Protein AF-A0A959B5F5-F1 (afdb_monomer_lite)

pLDDT: mean 86.52, std 18.8, range [37.62, 98.62]

Structure (mmCIF, N/CA/C/O backbone):
data_AF-A0A959B5F5-F1
#
_entry.id   AF-A0A959B5F5-F1
#
loop_
_atom_site.group_PDB
_atom_site.id
_atom_site.type_symbol
_atom_site.label_atom_id
_atom_site.label_alt_id
_atom_site.label_comp_id
_atom_site.label_asym_id
_atom_site.label_entity_id
_atom_site.label_seq_id
_atom_site.pdbx_PDB_ins_code
_atom_site.Cartn_x
_atom_site.Cartn_y
_atom_site.Cartn_z
_atom_site.occupancy
_atom_site.B_iso_or_equiv
_atom_site.auth_seq_id
_atom_site.auth_comp_id
_atom_site.auth_asym_id
_atom_site.auth_atom_id
_atom_site.pdbx_PDB_model_num
ATOM 1 N N . MET A 1 1 ? 73.988 -51.679 7.767 1.00 38.12 1 MET A N 1
ATOM 2 C CA . MET A 1 1 ? 74.983 -50.846 7.056 1.00 38.12 1 MET A CA 1
ATOM 3 C C . MET A 1 1 ? 74.336 -49.513 6.681 1.00 38.12 1 MET A C 1
ATOM 5 O O . MET A 1 1 ? 73.283 -49.525 6.073 1.00 38.12 1 MET A O 1
ATOM 9 N N . LYS A 1 2 ? 74.920 -48.417 7.187 1.00 37.62 2 LYS A N 1
ATOM 10 C CA . LYS A 1 2 ? 75.108 -47.052 6.635 1.00 37.62 2 LYS A CA 1
ATOM 11 C C . LYS A 1 2 ? 74.101 -46.475 5.587 1.00 37.62 2 LYS A C 1
ATOM 13 O O . LYS A 1 2 ? 73.946 -47.030 4.511 1.00 37.62 2 LYS A O 1
ATOM 18 N N . LYS A 1 3 ? 73.530 -45.305 5.957 1.00 46.00 3 LYS A N 1
ATOM 19 C CA . LYS A 1 3 ? 72.825 -44.194 5.228 1.00 46.00 3 LYS A CA 1
ATOM 20 C C . LYS A 1 3 ? 73.402 -43.840 3.825 1.00 46.00 3 LYS A C 1
ATOM 22 O O . LYS A 1 3 ? 74.556 -44.219 3.633 1.00 46.00 3 LYS A O 1
ATOM 27 N N . PRO A 1 4 ? 72.737 -43.067 2.905 1.00 51.94 4 PRO A N 1
ATOM 28 C CA . PRO A 1 4 ? 71.952 -41.813 3.136 1.00 51.94 4 PRO A CA 1
ATOM 29 C C . PRO A 1 4 ? 70.690 -41.580 2.248 1.00 51.94 4 PRO A C 1
ATOM 31 O O . PRO A 1 4 ? 70.510 -42.210 1.219 1.00 51.94 4 PRO A O 1
ATOM 34 N N . ILE A 1 5 ? 69.657 -40.857 2.709 1.00 52.94 5 ILE A N 1
ATOM 35 C CA . ILE A 1 5 ? 69.358 -39.413 2.506 1.00 52.94 5 ILE A CA 1
ATOM 36 C C . ILE A 1 5 ? 69.763 -38.857 1.127 1.00 52.94 5 ILE A C 1
ATOM 38 O O . ILE A 1 5 ? 70.934 -38.561 0.910 1.00 52.94 5 ILE A O 1
ATOM 42 N N . LEU A 1 6 ? 68.771 -38.576 0.270 1.00 44.72 6 LEU A N 1
ATOM 43 C CA . LEU A 1 6 ? 68.859 -37.515 -0.735 1.00 44.72 6 LEU A CA 1
ATOM 44 C C . LEU A 1 6 ? 67.513 -36.782 -0.847 1.00 44.72 6 LEU A C 1
ATOM 46 O O . LEU A 1 6 ? 66.484 -37.360 -1.184 1.00 44.72 6 LEU A O 1
ATOM 50 N N . PHE A 1 7 ? 67.570 -35.500 -0.496 1.00 47.56 7 PHE A N 1
ATOM 51 C CA . PHE A 1 7 ? 66.559 -34.465 -0.677 1.00 47.56 7 PHE A CA 1
ATOM 52 C C . PHE A 1 7 ? 66.090 -34.386 -2.137 1.00 47.56 7 PHE A C 1
ATOM 54 O O . PHE A 1 7 ? 66.923 -34.206 -3.020 1.00 47.56 7 PHE A O 1
ATOM 61 N N . PHE A 1 8 ? 64.777 -34.380 -2.374 1.00 45.56 8 PHE A N 1
ATOM 62 C CA . PHE A 1 8 ? 64.199 -33.742 -3.558 1.00 45.56 8 PHE A CA 1
ATOM 63 C C . PHE A 1 8 ? 62.900 -33.014 -3.183 1.00 45.56 8 PHE A C 1
ATOM 65 O O . PHE A 1 8 ? 61.861 -33.616 -2.946 1.00 45.56 8 PHE A O 1
ATOM 72 N N . LEU A 1 9 ? 63.053 -31.694 -3.051 1.00 42.22 9 LEU A N 1
ATOM 73 C CA . LEU A 1 9 ? 62.172 -30.645 -3.572 1.00 42.22 9 LEU A CA 1
ATOM 74 C C . LEU A 1 9 ? 60.646 -30.849 -3.485 1.00 42.22 9 LEU A C 1
ATOM 76 O O . LEU A 1 9 ? 60.014 -31.423 -4.361 1.00 42.22 9 LEU A O 1
ATOM 80 N N . LEU A 1 10 ? 60.073 -30.233 -2.448 1.00 49.03 10 LEU A N 1
ATOM 81 C CA . LEU A 1 10 ? 59.143 -29.099 -2.562 1.00 49.03 10 LEU A CA 1
ATOM 82 C C . LEU A 1 10 ? 58.130 -29.133 -3.729 1.00 49.03 10 LEU A C 1
ATOM 84 O O . LEU A 1 10 ? 58.409 -28.627 -4.811 1.00 49.03 10 LEU A O 1
ATOM 88 N N . ALA A 1 11 ? 56.911 -29.594 -3.451 1.00 48.00 11 ALA A N 1
ATOM 89 C CA . ALA A 1 11 ? 55.697 -29.108 -4.113 1.00 48.00 11 ALA A CA 1
ATOM 90 C C . ALA A 1 11 ? 54.473 -29.445 -3.245 1.00 48.00 11 ALA A C 1
ATOM 92 O O . ALA A 1 11 ? 53.821 -30.470 -3.423 1.00 48.00 11 ALA A O 1
ATOM 93 N N . ALA A 1 12 ? 54.175 -28.587 -2.267 1.00 55.22 12 ALA A N 1
ATOM 94 C CA . ALA A 1 12 ? 52.836 -28.542 -1.693 1.00 55.22 12 ALA A CA 1
ATOM 95 C C . ALA A 1 12 ? 51.904 -27.970 -2.775 1.00 55.22 12 ALA A C 1
ATOM 97 O O . ALA A 1 12 ? 52.202 -26.883 -3.280 1.00 55.22 12 ALA A O 1
ATOM 98 N N . PRO A 1 13 ? 50.810 -28.644 -3.168 1.00 52.38 13 PRO A N 1
ATOM 99 C CA . PRO A 1 13 ? 49.839 -28.003 -4.028 1.00 52.38 13 PRO A CA 1
ATOM 100 C C . PRO A 1 13 ? 49.146 -26.936 -3.181 1.00 52.38 13 PRO A C 1
ATOM 102 O O . PRO A 1 13 ? 48.385 -27.242 -2.262 1.00 52.38 13 PRO A O 1
ATOM 105 N N . LEU A 1 14 ? 49.480 -25.676 -3.470 1.00 54.19 14 LEU A N 1
ATOM 106 C CA . LEU A 1 14 ? 48.711 -24.508 -3.070 1.00 54.19 14 LEU A CA 1
ATOM 107 C C . LEU A 1 14 ? 47.279 -24.753 -3.565 1.00 54.19 14 LEU A C 1
ATOM 109 O O . LEU A 1 14 ? 46.987 -24.627 -4.754 1.00 54.19 14 LEU A O 1
ATOM 113 N N . LEU A 1 15 ? 46.401 -25.178 -2.658 1.00 51.38 15 LEU A N 1
ATOM 114 C CA . LEU A 1 15 ? 44.962 -25.125 -2.854 1.00 51.38 15 LEU A CA 1
ATOM 115 C C . LEU A 1 15 ? 44.614 -23.643 -2.976 1.00 51.38 15 LEU A C 1
ATOM 117 O O . LEU A 1 15 ? 44.460 -22.941 -1.978 1.00 51.38 15 LEU A O 1
ATOM 121 N N . PHE A 1 16 ? 44.571 -23.162 -4.217 1.00 51.28 16 PHE A N 1
ATOM 122 C CA . PHE A 1 16 ? 43.955 -21.896 -4.561 1.00 51.28 16 PHE A CA 1
ATOM 123 C C . PHE A 1 16 ? 42.491 -21.986 -4.138 1.00 51.28 16 PHE A C 1
ATOM 125 O O . PHE A 1 16 ? 41.647 -22.537 -4.841 1.00 51.28 16 PHE A O 1
ATOM 132 N N . VAL A 1 17 ? 42.202 -21.463 -2.950 1.00 54.53 17 VAL A N 1
ATOM 133 C CA . VAL A 1 17 ? 40.873 -20.988 -2.591 1.00 54.53 17 VAL A CA 1
ATOM 134 C C . VAL A 1 17 ? 40.549 -19.852 -3.555 1.00 54.53 17 VAL A C 1
ATOM 136 O O . VAL A 1 17 ? 40.895 -18.696 -3.329 1.00 54.53 17 VAL A O 1
ATOM 139 N N . ALA A 1 18 ? 39.941 -20.206 -4.684 1.00 54.53 18 ALA A N 1
ATOM 140 C CA . ALA A 1 18 ? 39.225 -19.258 -5.512 1.00 54.53 18 ALA A CA 1
ATOM 141 C C . ALA A 1 18 ? 38.042 -18.759 -4.676 1.00 54.53 18 ALA A C 1
ATOM 143 O O . ALA A 1 18 ? 36.987 -19.386 -4.615 1.00 54.53 18 ALA A O 1
ATOM 144 N N . SER A 1 19 ? 38.264 -17.663 -3.954 1.00 55.94 19 SER A N 1
ATOM 145 C CA . SER A 1 19 ? 37.187 -16.848 -3.418 1.00 55.94 19 SER A CA 1
ATOM 146 C C . SER A 1 19 ? 36.461 -16.263 -4.621 1.00 55.94 19 SER A C 1
ATOM 148 O O . SER A 1 19 ? 37.033 -15.454 -5.350 1.00 55.94 19 SER A O 1
ATOM 150 N N . CYS A 1 20 ? 35.230 -16.705 -4.866 1.00 53.25 20 CYS A N 1
ATOM 151 C CA . CYS A 1 20 ? 34.329 -15.981 -5.747 1.00 53.25 20 CYS A CA 1
ATOM 152 C C . CYS A 1 20 ? 34.037 -14.637 -5.081 1.00 53.25 20 CYS A C 1
ATOM 154 O O . CYS A 1 20 ? 33.252 -14.559 -4.140 1.00 53.25 20 CYS A O 1
ATOM 156 N N . ASP A 1 21 ? 34.724 -13.598 -5.543 1.00 47.66 21 ASP A N 1
ATOM 157 C CA . ASP A 1 21 ? 34.312 -12.223 -5.328 1.00 47.66 21 ASP A CA 1
ATOM 158 C C . ASP A 1 21 ? 33.022 -12.029 -6.131 1.00 47.66 21 ASP A C 1
ATOM 160 O O . ASP A 1 21 ? 33.018 -12.141 -7.361 1.00 47.66 21 ASP A O 1
ATOM 164 N N . SER A 1 22 ? 31.896 -11.836 -5.449 1.00 51.56 22 SER A N 1
ATOM 165 C CA . SER A 1 22 ? 30.622 -11.517 -6.088 1.00 51.56 22 SER A CA 1
ATOM 166 C C . SER A 1 22 ? 30.630 -10.053 -6.514 1.00 51.56 22 SER A C 1
ATOM 168 O O . SER A 1 22 ? 29.803 -9.265 -6.070 1.00 51.56 22 SER A O 1
ATOM 170 N N . ASN A 1 23 ? 31.570 -9.692 -7.381 1.00 51.09 23 ASN A N 1
ATOM 171 C CA . ASN A 1 23 ? 31.516 -8.455 -8.136 1.00 51.09 23 ASN A CA 1
ATOM 172 C C . ASN A 1 23 ? 31.116 -8.805 -9.571 1.00 51.09 23 ASN A C 1
ATOM 174 O O . ASN A 1 23 ? 31.865 -8.651 -10.533 1.00 51.09 23 ASN A O 1
ATOM 178 N N . SER A 1 24 ? 29.915 -9.375 -9.690 1.00 46.66 24 SER A N 1
ATOM 179 C CA . SER A 1 24 ? 29.220 -9.466 -10.967 1.00 46.66 24 SER A CA 1
ATOM 180 C C . SER A 1 24 ? 28.704 -8.070 -11.284 1.00 46.66 24 SER A C 1
ATOM 182 O O . SER A 1 24 ? 27.584 -7.712 -10.932 1.00 46.66 24 SER A O 1
ATOM 184 N N . ALA A 1 25 ? 29.545 -7.262 -11.930 1.00 48.38 25 ALA A N 1
ATOM 185 C CA . ALA A 1 25 ? 29.020 -6.230 -12.804 1.00 48.38 25 ALA A CA 1
ATOM 186 C C . ALA A 1 25 ? 28.057 -6.941 -13.768 1.00 48.38 25 ALA A C 1
ATOM 188 O O . ALA A 1 25 ? 28.450 -7.866 -14.478 1.00 48.38 25 ALA A O 1
ATOM 189 N N . ASN A 1 26 ? 26.776 -6.593 -13.664 1.00 49.38 26 ASN A N 1
ATOM 190 C CA . ASN A 1 26 ? 25.673 -7.133 -14.446 1.00 49.38 26 ASN A CA 1
ATOM 191 C C . ASN A 1 26 ? 25.923 -6.921 -15.950 1.00 49.38 26 ASN A C 1
ATOM 193 O O . ASN A 1 26 ? 25.432 -5.956 -16.525 1.00 49.38 26 ASN A O 1
ATOM 197 N N . ASP A 1 27 ? 26.611 -7.848 -16.612 1.00 54.75 27 ASP A N 1
ATOM 198 C CA . ASP A 1 27 ? 26.518 -8.006 -18.066 1.00 54.75 27 ASP A CA 1
ATOM 199 C C . ASP A 1 27 ? 25.263 -8.836 -18.382 1.00 54.75 27 ASP A C 1
ATOM 201 O O . ASP A 1 27 ? 25.324 -9.973 -18.851 1.00 54.75 27 ASP A O 1
ATOM 205 N N . ASN A 1 28 ? 24.090 -8.272 -18.070 1.00 54.72 28 ASN A N 1
ATOM 206 C CA . ASN A 1 28 ? 22.827 -8.764 -18.608 1.00 54.72 28 ASN A CA 1
ATOM 207 C C . ASN A 1 28 ? 22.538 -7.993 -19.909 1.00 54.72 28 ASN A C 1
ATOM 209 O O . ASN A 1 28 ? 22.304 -6.785 -19.845 1.00 54.72 28 ASN A O 1
ATOM 213 N N . PRO A 1 29 ? 22.530 -8.651 -21.086 1.00 57.38 29 PRO A N 1
ATOM 214 C CA . PRO A 1 29 ? 22.326 -7.987 -22.375 1.00 57.38 29 PRO A CA 1
ATOM 215 C C . PRO A 1 29 ? 20.928 -7.369 -22.543 1.00 57.38 29 PRO A C 1
ATOM 217 O O . PRO A 1 29 ? 20.703 -6.652 -23.514 1.00 57.38 29 PRO A O 1
ATOM 220 N N . ASN A 1 30 ? 20.006 -7.617 -21.607 1.00 56.00 30 ASN A N 1
ATOM 221 C CA . ASN A 1 30 ? 18.764 -6.869 -21.439 1.00 56.00 30 ASN A CA 1
ATOM 222 C C . ASN A 1 30 ? 18.587 -6.544 -19.946 1.00 56.00 30 ASN A C 1
ATOM 224 O O . ASN A 1 30 ? 18.066 -7.385 -19.206 1.00 56.00 30 ASN A O 1
ATOM 228 N N . PRO A 1 31 ? 19.020 -5.368 -19.457 1.00 66.31 31 PRO A N 1
ATOM 229 C CA . PRO A 1 31 ? 18.700 -4.974 -18.096 1.00 66.31 31 PRO A CA 1
ATOM 230 C C . PRO A 1 31 ? 17.181 -4.814 -18.007 1.00 66.31 31 PRO A C 1
ATOM 232 O O . PRO A 1 31 ? 16.596 -3.942 -18.648 1.00 66.31 31 PRO A O 1
ATOM 235 N N . HIS A 1 32 ? 16.527 -5.692 -17.244 1.00 73.94 32 HIS A N 1
ATOM 236 C CA . HIS A 1 32 ? 15.147 -5.449 -16.848 1.00 73.94 32 HIS A CA 1
ATOM 237 C C . HIS A 1 32 ? 15.113 -4.127 -16.079 1.00 73.94 32 HIS A C 1
ATOM 239 O O . HIS A 1 32 ? 16.009 -3.904 -15.260 1.00 73.94 32 HIS A O 1
ATOM 245 N N . PRO A 1 33 ? 14.131 -3.247 -16.322 1.00 83.88 33 PRO A N 1
ATOM 246 C CA . PRO A 1 33 ? 14.073 -2.007 -15.579 1.00 83.88 33 PRO A CA 1
ATOM 247 C C . PRO A 1 33 ? 13.832 -2.324 -14.098 1.00 83.88 33 PRO A C 1
ATOM 249 O O . PRO A 1 33 ? 12.905 -3.054 -13.741 1.00 83.88 33 PRO A O 1
ATOM 252 N N . THR A 1 34 ? 14.700 -1.806 -13.235 1.00 89.62 34 THR A N 1
ATOM 253 C CA . THR A 1 34 ? 14.659 -2.016 -11.784 1.00 89.62 34 THR A CA 1
ATOM 254 C C . THR A 1 34 ? 14.537 -0.686 -11.062 1.00 89.62 34 THR A C 1
ATOM 256 O O . THR A 1 34 ? 15.063 0.323 -11.526 1.00 89.62 34 THR A O 1
ATOM 259 N N . ILE A 1 35 ? 13.892 -0.693 -9.897 1.00 92.12 35 ILE A N 1
ATOM 260 C CA . ILE A 1 35 ? 13.907 0.450 -8.980 1.00 92.12 35 ILE A CA 1
ATOM 261 C C . ILE A 1 35 ? 15.232 0.432 -8.211 1.00 92.12 35 ILE A C 1
ATOM 263 O O . ILE A 1 35 ? 15.565 -0.574 -7.584 1.00 92.12 35 ILE A O 1
ATOM 267 N N . ASP A 1 36 ? 15.984 1.532 -8.264 1.00 93.56 36 ASP A N 1
ATOM 268 C CA . ASP A 1 36 ? 17.210 1.703 -7.485 1.00 93.56 36 ASP A CA 1
ATOM 269 C C . ASP A 1 36 ? 16.865 2.107 -6.042 1.00 93.56 36 ASP A C 1
ATOM 271 O O . ASP A 1 36 ? 16.320 3.188 -5.800 1.00 93.56 36 ASP A O 1
ATOM 275 N N . CYS A 1 37 ? 17.186 1.237 -5.081 1.00 94.06 37 CYS A N 1
ATOM 276 C CA . CYS A 1 37 ? 16.938 1.471 -3.657 1.00 94.06 37 CYS A CA 1
ATOM 277 C C . CYS A 1 37 ? 17.865 2.517 -3.027 1.00 94.06 37 CYS A C 1
ATOM 279 O O . CYS A 1 37 ? 17.584 2.986 -1.929 1.00 94.06 37 CYS A O 1
ATOM 281 N N . THR A 1 38 ? 18.972 2.878 -3.682 1.00 94.56 38 THR A N 1
ATOM 282 C CA . THR A 1 38 ? 19.823 3.987 -3.230 1.00 94.56 38 THR A CA 1
ATOM 283 C C . THR A 1 38 ? 19.173 5.337 -3.521 1.00 94.56 38 THR A C 1
ATOM 285 O O . THR A 1 38 ? 19.308 6.263 -2.724 1.00 94.56 38 THR A O 1
ATOM 288 N N . GLU A 1 39 ? 18.415 5.426 -4.617 1.00 94.50 39 GLU A N 1
ATOM 289 C CA . GLU A 1 39 ? 17.65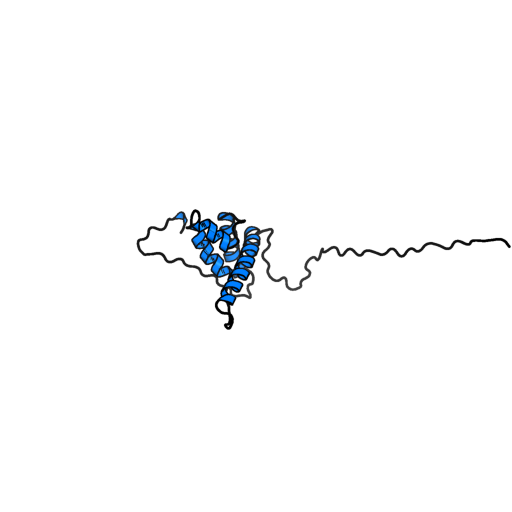0 6.618 -4.996 1.00 94.50 39 GLU A CA 1
ATOM 290 C C . GLU A 1 39 ? 16.237 6.633 -4.389 1.00 94.50 39 GLU A C 1
ATOM 292 O O . GLU A 1 39 ? 15.691 7.706 -4.142 1.00 94.50 39 GLU A O 1
ATOM 297 N N . ASN A 1 40 ? 15.649 5.457 -4.135 1.00 96.19 40 ASN A N 1
ATOM 298 C CA . ASN A 1 40 ? 14.270 5.289 -3.658 1.00 96.19 40 ASN A CA 1
ATOM 299 C C . ASN A 1 40 ? 14.200 4.355 -2.431 1.00 96.19 40 ASN A C 1
ATOM 301 O O . ASN A 1 40 ? 13.598 3.276 -2.506 1.00 96.19 40 ASN A O 1
ATOM 305 N N . PRO A 1 41 ? 14.840 4.716 -1.304 1.00 94.94 41 PRO A N 1
ATOM 306 C CA . PRO A 1 41 ? 14.904 3.844 -0.135 1.00 94.94 41 PRO A CA 1
ATOM 307 C C . PRO A 1 41 ? 13.516 3.555 0.455 1.00 94.94 41 PRO A C 1
ATOM 309 O O . PRO A 1 41 ? 13.226 2.403 0.774 1.00 94.94 41 PRO A O 1
ATOM 312 N N . GLU A 1 42 ? 12.613 4.543 0.512 1.00 97.31 42 GLU A N 1
ATOM 313 C CA . GLU A 1 42 ? 11.267 4.347 1.068 1.00 97.31 42 GLU A CA 1
ATOM 314 C C . GLU A 1 42 ? 10.419 3.381 0.230 1.00 97.31 42 GLU A C 1
ATOM 316 O O . GLU A 1 42 ? 9.665 2.584 0.790 1.00 97.31 42 GLU A O 1
ATOM 321 N N . ALA A 1 43 ? 10.547 3.400 -1.101 1.00 96.81 43 ALA A N 1
ATOM 322 C CA . ALA A 1 43 ? 9.889 2.430 -1.974 1.00 96.81 43 ALA A CA 1
ATOM 323 C C . ALA A 1 43 ? 10.361 1.001 -1.686 1.00 96.81 43 ALA A C 1
ATOM 325 O O . ALA A 1 43 ? 9.544 0.075 -1.662 1.00 96.81 43 ALA A O 1
ATOM 326 N N . CYS A 1 44 ? 11.662 0.810 -1.462 1.00 95.75 44 CYS A N 1
ATOM 327 C CA . CYS A 1 44 ? 12.222 -0.508 -1.184 1.00 95.75 44 CYS A CA 1
ATOM 328 C C . CYS A 1 44 ? 11.845 -1.014 0.213 1.00 95.75 44 CYS A C 1
ATOM 330 O O . CYS A 1 44 ? 11.407 -2.161 0.336 1.00 95.75 44 CYS A O 1
ATOM 332 N N . ASP A 1 45 ? 11.908 -0.160 1.235 1.00 94.62 45 ASP A N 1
ATOM 333 C CA . ASP A 1 45 ? 11.466 -0.502 2.590 1.00 94.62 45 ASP A CA 1
ATOM 334 C C . ASP A 1 45 ? 9.970 -0.850 2.613 1.00 94.62 45 ASP A C 1
ATOM 336 O O . ASP A 1 45 ? 9.569 -1.899 3.128 1.00 94.62 45 ASP A O 1
ATOM 340 N N . LEU A 1 46 ? 9.135 -0.034 1.961 1.00 97.56 46 LEU A N 1
ATOM 341 C CA . LEU A 1 46 ? 7.702 -0.294 1.841 1.00 97.56 46 LEU A CA 1
ATOM 342 C C . LEU A 1 46 ? 7.404 -1.582 1.061 1.00 97.56 46 LEU A C 1
ATOM 344 O O . LEU A 1 46 ? 6.449 -2.290 1.381 1.00 97.56 46 LEU A O 1
ATOM 348 N N . THR A 1 47 ? 8.207 -1.914 0.048 1.00 96.75 47 THR A N 1
ATOM 349 C CA . THR A 1 47 ? 8.037 -3.151 -0.729 1.00 96.75 47 THR A CA 1
ATOM 350 C C . THR A 1 47 ? 8.208 -4.392 0.150 1.00 96.75 47 THR A C 1
ATOM 352 O O . THR A 1 47 ? 7.457 -5.356 -0.004 1.00 96.75 47 THR A O 1
ATOM 355 N N . LEU A 1 48 ? 9.132 -4.373 1.118 1.00 95.44 48 LEU A N 1
ATOM 356 C CA . LEU A 1 48 ? 9.298 -5.475 2.074 1.00 95.44 48 LEU A CA 1
ATOM 357 C C . LEU A 1 48 ? 8.056 -5.653 2.963 1.00 95.44 48 LEU A C 1
ATOM 359 O O . LEU A 1 48 ? 7.570 -6.781 3.125 1.00 95.44 48 LEU A O 1
ATOM 363 N N . SER A 1 49 ? 7.501 -4.551 3.477 1.00 97.12 49 SER A N 1
ATOM 364 C CA . SER A 1 49 ? 6.233 -4.554 4.220 1.00 97.12 49 SER A CA 1
ATOM 365 C C . SER A 1 49 ? 5.079 -5.080 3.365 1.00 97.12 49 SER A C 1
ATOM 367 O O . SER A 1 49 ? 4.392 -6.021 3.762 1.00 97.12 49 SER A O 1
ATOM 369 N N . ASN A 1 50 ? 4.913 -4.558 2.146 1.00 97.56 50 ASN A N 1
ATOM 370 C CA . ASN A 1 50 ? 3.831 -4.950 1.241 1.00 97.56 50 ASN A CA 1
ATOM 371 C C . ASN A 1 50 ? 3.917 -6.418 0.804 1.00 97.56 50 ASN A C 1
ATOM 373 O O . ASN A 1 50 ? 2.879 -7.065 0.662 1.00 97.56 50 ASN A O 1
ATOM 377 N N . ASN A 1 51 ? 5.121 -6.970 0.631 1.00 98.19 51 ASN A N 1
ATOM 378 C CA . ASN A 1 51 ? 5.301 -8.396 0.358 1.00 98.19 51 ASN A CA 1
ATOM 379 C C . ASN A 1 51 ? 4.833 -9.247 1.544 1.00 98.19 51 ASN A C 1
ATOM 381 O O . ASN A 1 51 ? 4.081 -10.204 1.362 1.00 98.19 51 ASN A O 1
ATOM 385 N N . THR A 1 52 ? 5.229 -8.874 2.764 1.00 98.38 52 THR A N 1
ATOM 386 C CA . THR A 1 52 ? 4.819 -9.583 3.986 1.00 98.38 52 THR A CA 1
ATOM 387 C C . THR A 1 52 ? 3.303 -9.521 4.175 1.00 98.38 52 THR A C 1
ATOM 389 O O . THR A 1 52 ? 2.665 -10.558 4.370 1.00 98.38 52 THR A O 1
ATOM 392 N N . PHE A 1 53 ? 2.715 -8.330 4.031 1.00 98.56 53 PHE A N 1
ATOM 393 C CA . PHE A 1 53 ? 1.267 -8.131 4.036 1.00 98.56 53 PHE A CA 1
ATOM 394 C C . PHE A 1 53 ? 0.580 -8.974 2.956 1.00 98.56 53 PHE A C 1
ATOM 396 O O . PHE A 1 53 ? -0.405 -9.650 3.238 1.00 98.56 53 PHE A O 1
ATOM 403 N N . GLY A 1 54 ? 1.110 -8.991 1.732 1.00 98.50 54 GLY A N 1
ATOM 404 C CA . GLY A 1 54 ? 0.510 -9.722 0.622 1.00 98.50 54 GLY A CA 1
ATOM 405 C C . GLY A 1 54 ? 0.487 -11.230 0.818 1.00 98.50 54 GLY A C 1
ATOM 406 O O . GLY A 1 54 ? -0.534 -11.857 0.533 1.00 98.50 54 GLY A O 1
ATOM 407 N N . PHE A 1 55 ? 1.554 -11.814 1.367 1.00 98.38 55 PHE A N 1
ATOM 408 C CA . PHE A 1 55 ? 1.553 -13.233 1.717 1.00 98.38 55 PHE A CA 1
ATOM 409 C C . PHE A 1 55 ? 0.560 -13.547 2.838 1.00 98.38 55 PHE A C 1
ATOM 411 O O . PHE A 1 55 ? -0.168 -14.532 2.731 1.00 98.38 55 PHE A O 1
ATOM 418 N N . LYS A 1 56 ? 0.485 -12.702 3.876 1.00 98.44 56 LYS A N 1
ATOM 419 C CA . LYS A 1 56 ? -0.496 -12.856 4.962 1.00 98.44 56 LYS A CA 1
ATOM 420 C C . LYS A 1 56 ? -1.931 -12.754 4.439 1.00 98.44 56 LYS A C 1
ATOM 422 O O . LYS A 1 56 ? -2.734 -13.641 4.701 1.00 98.44 56 LYS A O 1
ATOM 427 N N . LEU A 1 57 ? -2.232 -11.740 3.627 1.00 98.25 57 LEU A N 1
ATOM 428 C CA . LEU A 1 57 ? -3.544 -11.558 3.002 1.00 98.25 57 LEU A CA 1
ATOM 429 C C . LEU A 1 57 ? -3.932 -12.770 2.148 1.00 98.25 57 LEU A C 1
ATOM 431 O O . LEU A 1 57 ? -5.043 -13.277 2.264 1.00 98.25 57 LEU A O 1
ATOM 435 N N . PHE A 1 58 ? -3.015 -13.261 1.314 1.00 97.44 58 PHE A N 1
ATOM 436 C CA . PHE A 1 58 ? -3.273 -14.432 0.480 1.00 97.44 58 PHE A CA 1
ATOM 437 C C . PHE A 1 58 ? -3.536 -15.694 1.316 1.00 97.44 58 PHE A C 1
ATOM 439 O O . PHE A 1 58 ? -4.425 -16.475 0.982 1.00 97.44 58 PHE A O 1
ATOM 446 N N . GLN A 1 59 ? -2.804 -15.884 2.420 1.00 96.75 59 GLN A N 1
ATOM 447 C CA . GLN A 1 59 ? -3.035 -16.990 3.352 1.00 96.75 59 GLN A CA 1
ATOM 448 C C . GLN A 1 59 ? -4.407 -16.909 4.026 1.00 96.75 59 GLN A C 1
ATOM 450 O O . GLN A 1 59 ? -5.054 -17.942 4.171 1.00 96.75 59 GLN A O 1
ATOM 455 N N . GLU A 1 60 ? -4.864 -15.719 4.425 1.00 97.06 60 GLU A N 1
ATOM 456 C CA . GLU A 1 60 ? -6.211 -15.565 4.989 1.00 97.06 60 GLU A CA 1
ATOM 457 C C . GLU A 1 60 ? -7.295 -15.866 3.948 1.00 97.06 60 GLU A C 1
ATOM 459 O O . GLU A 1 60 ? -8.194 -16.656 4.225 1.00 97.06 60 GLU A O 1
ATOM 464 N N . LEU A 1 61 ? -7.159 -15.360 2.718 1.00 96.19 61 LEU A N 1
ATOM 465 C CA . LEU A 1 61 ? -8.112 -15.656 1.640 1.00 96.19 61 LEU A CA 1
ATOM 466 C C . LEU A 1 61 ? -8.174 -17.151 1.304 1.00 96.19 61 LEU A C 1
ATOM 468 O O . LEU A 1 61 ? -9.251 -17.675 1.042 1.00 96.19 61 LEU A O 1
ATOM 472 N N . GLN A 1 62 ? -7.043 -17.862 1.343 1.00 95.50 62 GL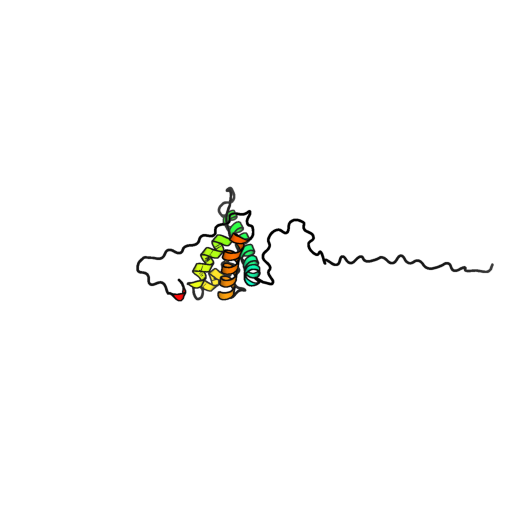N A N 1
ATOM 473 C CA . GLN A 1 62 ? -7.027 -19.310 1.120 1.00 95.50 62 GLN A CA 1
ATOM 474 C C . GLN A 1 62 ? -7.822 -20.071 2.189 1.00 95.50 62 GLN A C 1
ATOM 476 O O . GLN A 1 62 ? -8.464 -21.069 1.873 1.00 95.50 62 GLN A O 1
ATOM 481 N N . LYS A 1 63 ? -7.790 -19.630 3.453 1.00 95.44 63 LYS A N 1
ATOM 482 C CA . LYS A 1 63 ? -8.570 -20.278 4.521 1.00 95.44 63 LYS A CA 1
ATOM 483 C C . LYS A 1 63 ? -10.072 -20.112 4.309 1.00 95.44 63 LYS A C 1
ATOM 485 O O . LYS A 1 63 ? -10.830 -20.992 4.709 1.00 95.44 63 LYS A O 1
ATOM 490 N N . GLU A 1 64 ?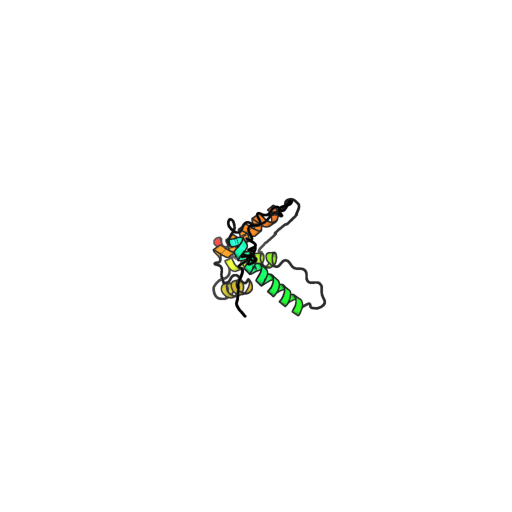 -10.485 -18.995 3.718 1.00 92.62 64 GLU A N 1
ATOM 491 C CA . GLU A 1 64 ? -11.889 -18.702 3.429 1.00 92.62 64 GLU A CA 1
ATOM 492 C C . GLU A 1 64 ? -12.376 -19.406 2.154 1.00 92.62 64 GLU A C 1
ATOM 494 O O . GLU A 1 64 ? -13.487 -19.926 2.137 1.00 92.62 64 GLU A O 1
ATOM 499 N N . GLU A 1 65 ? -11.53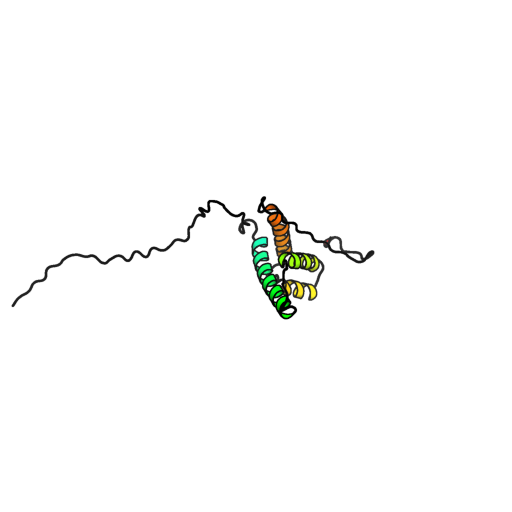1 -19.485 1.120 1.00 89.88 65 GLU A N 1
ATOM 500 C CA . GLU A 1 65 ? -11.913 -19.896 -0.240 1.00 89.88 65 GLU A CA 1
ATOM 501 C C . GLU A 1 65 ? -10.995 -21.002 -0.804 1.00 89.88 65 GLU A C 1
ATOM 503 O O . GLU A 1 65 ? -10.451 -20.896 -1.906 1.00 89.88 65 GLU A O 1
ATOM 508 N N . ALA A 1 66 ? -10.799 -22.078 -0.034 1.00 80.50 66 ALA A N 1
ATOM 509 C CA . ALA A 1 66 ? -9.773 -23.103 -0.282 1.00 80.50 66 ALA A CA 1
ATOM 510 C C . ALA A 1 66 ? -9.851 -23.813 -1.651 1.00 80.50 66 ALA A C 1
ATOM 512 O O . ALA A 1 66 ? -8.823 -24.251 -2.168 1.00 80.50 66 ALA A O 1
ATOM 513 N N . ASP A 1 67 ? -11.045 -23.908 -2.241 1.00 90.88 67 ASP A N 1
ATOM 514 C CA . ASP A 1 67 ? -11.294 -24.643 -3.490 1.00 90.88 67 ASP A CA 1
ATOM 515 C C . ASP A 1 67 ? -11.537 -23.722 -4.701 1.00 90.88 67 ASP A C 1
ATOM 517 O O . ASP A 1 67 ? -11.974 -24.177 -5.763 1.00 90.88 67 ASP A O 1
ATOM 521 N N . MET A 1 68 ? -11.267 -22.419 -4.564 1.00 93.38 68 MET A N 1
ATOM 5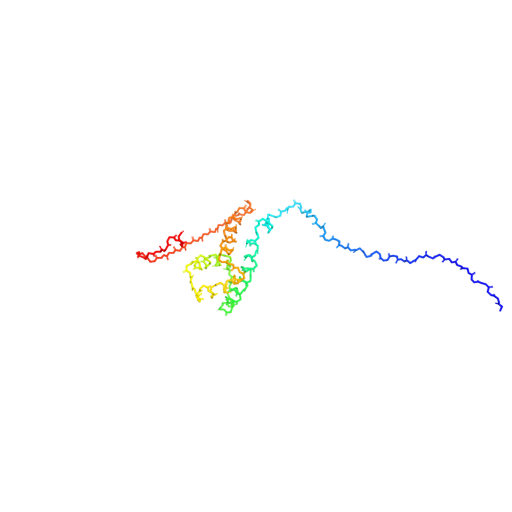22 C CA . MET A 1 68 ? -11.459 -21.435 -5.631 1.00 93.38 68 MET A CA 1
ATOM 523 C C . MET A 1 68 ? -10.144 -20.819 -6.109 1.00 93.38 68 MET A C 1
ATOM 525 O O . MET A 1 68 ? -9.121 -20.806 -5.427 1.00 93.38 68 MET A O 1
ATOM 529 N N . ASN A 1 69 ? -10.179 -20.259 -7.318 1.00 95.75 69 ASN A N 1
ATOM 530 C CA . ASN A 1 69 ? -9.072 -19.458 -7.823 1.00 95.75 69 ASN A CA 1
ATOM 531 C C . ASN A 1 69 ? -9.004 -18.130 -7.060 1.00 95.75 69 ASN A C 1
ATOM 533 O O . ASN A 1 69 ? -9.956 -17.352 -7.090 1.00 95.75 69 ASN A O 1
ATOM 537 N N . ILE A 1 70 ? -7.853 -17.841 -6.454 1.00 96.19 70 ILE A N 1
ATOM 538 C CA . ILE A 1 70 ? -7.584 -16.570 -5.777 1.00 96.19 70 ILE A CA 1
ATOM 539 C C . ILE A 1 70 ? -6.626 -15.755 -6.644 1.00 96.19 70 ILE A C 1
ATOM 541 O O . ILE A 1 70 ? -5.494 -16.166 -6.898 1.00 96.19 70 ILE A O 1
ATOM 545 N N . PHE A 1 71 ? -7.077 -14.584 -7.089 1.00 96.06 71 PHE A N 1
ATOM 546 C CA . PHE A 1 71 ? -6.267 -13.630 -7.841 1.00 96.06 71 PHE A CA 1
ATOM 547 C C . PHE A 1 71 ? -6.481 -12.227 -7.278 1.00 96.06 71 PHE A C 1
ATOM 549 O O . PHE A 1 71 ? -7.587 -11.693 -7.327 1.00 96.06 71 PHE A O 1
ATOM 556 N N . ILE A 1 72 ? -5.424 -11.643 -6.714 1.00 96.88 72 ILE A N 1
ATOM 557 C CA . ILE A 1 72 ? -5.469 -10.355 -6.016 1.00 96.88 72 ILE A CA 1
ATOM 558 C C . ILE A 1 72 ? -4.227 -9.518 -6.325 1.00 96.88 72 ILE A C 1
ATOM 560 O O . ILE A 1 72 ? -3.181 -10.050 -6.688 1.00 96.88 72 ILE A O 1
ATOM 564 N N . SER A 1 73 ? -4.334 -8.205 -6.109 1.00 97.88 73 SER A N 1
ATOM 565 C CA . SER A 1 73 ? -3.194 -7.283 -6.058 1.00 97.88 73 SER A CA 1
ATOM 566 C C . SER A 1 73 ? -3.015 -6.779 -4.621 1.00 97.88 73 SER A C 1
ATOM 568 O O . SER A 1 73 ? -3.694 -5.824 -4.224 1.00 97.88 73 SER A O 1
ATOM 570 N N . PRO A 1 74 ? -2.117 -7.385 -3.819 1.00 97.81 74 PRO A N 1
ATOM 571 C CA . PRO A 1 74 ? -1.856 -6.913 -2.463 1.00 97.81 74 PRO A CA 1
ATOM 572 C C . PRO A 1 74 ? -1.374 -5.465 -2.402 1.00 97.81 74 PRO A C 1
ATOM 574 O O . PRO A 1 74 ? -1.799 -4.719 -1.527 1.00 97.81 74 PRO A O 1
ATOM 577 N N . MET A 1 75 ? -0.549 -5.041 -3.366 1.00 96.12 75 MET A N 1
ATOM 578 C CA . MET A 1 75 ? -0.071 -3.659 -3.471 1.00 96.12 75 MET A CA 1
ATOM 579 C C . MET A 1 75 ? -1.233 -2.665 -3.610 1.00 96.12 75 MET A C 1
ATOM 581 O O . MET A 1 75 ? -1.245 -1.620 -2.958 1.00 96.12 75 MET A O 1
ATOM 585 N N . SER A 1 76 ? -2.242 -2.991 -4.426 1.00 97.62 76 SER A N 1
ATOM 586 C CA . SER A 1 76 ? -3.424 -2.136 -4.590 1.00 97.62 76 SER A CA 1
ATOM 587 C C . SER A 1 76 ? -4.263 -2.072 -3.310 1.00 97.62 76 SER A C 1
ATOM 589 O O . SER A 1 76 ? -4.686 -0.985 -2.921 1.00 97.62 76 SER A O 1
ATOM 591 N N . VAL A 1 77 ? -4.454 -3.202 -2.617 1.00 98.19 77 VAL A N 1
ATOM 592 C CA . VAL A 1 77 ? -5.154 -3.237 -1.318 1.00 98.19 77 VAL A CA 1
ATOM 593 C C . VAL A 1 77 ? -4.407 -2.402 -0.275 1.00 98.19 77 VAL A C 1
ATOM 595 O O . VAL A 1 77 ? -5.015 -1.570 0.399 1.00 98.19 77 VAL A O 1
ATOM 598 N N . ALA A 1 78 ? -3.086 -2.570 -0.183 1.00 98.12 78 ALA A N 1
ATOM 599 C CA . ALA A 1 78 ? -2.240 -1.823 0.740 1.00 98.12 78 ALA A CA 1
ATOM 600 C C . ALA A 1 78 ? -2.285 -0.315 0.462 1.00 98.12 78 ALA A C 1
ATOM 602 O O . ALA A 1 78 ? -2.427 0.471 1.394 1.00 98.12 78 ALA A O 1
ATOM 603 N N . THR A 1 79 ? -2.249 0.089 -0.813 1.00 97.81 79 THR A N 1
ATOM 604 C CA . THR A 1 79 ? -2.369 1.501 -1.209 1.00 97.81 79 THR A CA 1
ATOM 605 C C . THR A 1 79 ? -3.706 2.088 -0.754 1.00 97.81 79 THR A C 1
ATOM 607 O O . THR A 1 79 ? -3.737 3.154 -0.139 1.00 97.81 79 THR A O 1
ATOM 610 N N . ALA A 1 80 ? -4.816 1.385 -1.006 1.00 97.69 80 ALA A N 1
ATOM 611 C CA . ALA A 1 80 ? -6.144 1.854 -0.622 1.00 97.69 80 ALA A CA 1
ATOM 612 C C . ALA A 1 80 ? -6.283 2.029 0.899 1.00 97.69 80 ALA A C 1
ATOM 614 O O . ALA A 1 80 ? -6.784 3.054 1.365 1.00 97.69 80 ALA A O 1
ATOM 615 N N . LEU A 1 81 ? -5.792 1.061 1.676 1.00 98.19 81 LEU A N 1
ATOM 616 C CA . LEU A 1 81 ? -5.809 1.133 3.136 1.00 98.19 81 LEU A CA 1
ATOM 617 C C . LEU A 1 81 ? -4.852 2.205 3.669 1.00 98.19 81 LEU A C 1
ATOM 619 O O . LEU A 1 81 ? -5.224 2.936 4.585 1.00 98.19 81 LEU A O 1
ATOM 623 N N . SER A 1 82 ? -3.671 2.371 3.073 1.00 97.12 82 SER A N 1
ATOM 624 C CA . SER A 1 82 ? -2.704 3.402 3.466 1.00 97.12 82 SER A CA 1
ATOM 625 C C . SER A 1 82 ? -3.261 4.821 3.289 1.00 97.12 82 SER A C 1
ATOM 627 O O . SER A 1 82 ? -3.099 5.662 4.175 1.00 97.12 82 SER A O 1
ATOM 629 N N . MET A 1 83 ? -4.053 5.081 2.239 1.00 97.50 83 MET A N 1
ATOM 630 C CA . MET A 1 83 ? -4.779 6.355 2.138 1.00 97.50 83 MET A CA 1
ATOM 631 C C . MET A 1 83 ? -5.685 6.587 3.356 1.00 97.50 83 MET A C 1
ATOM 633 O O . MET A 1 83 ? -5.747 7.694 3.876 1.00 97.50 83 MET A O 1
ATOM 637 N N . THR A 1 84 ? -6.352 5.548 3.867 1.00 97.81 84 THR A N 1
ATOM 638 C CA . THR A 1 84 ? -7.205 5.674 5.061 1.00 97.81 84 THR A CA 1
ATOM 639 C C . THR A 1 84 ? -6.421 5.755 6.377 1.00 97.81 84 THR A C 1
ATOM 641 O O . THR A 1 84 ? -6.904 6.389 7.315 1.00 97.81 84 THR A O 1
ATOM 644 N N . VAL A 1 85 ? -5.190 5.222 6.444 1.00 98.06 85 VAL A N 1
ATOM 645 C CA . VAL A 1 85 ? -4.292 5.371 7.610 1.00 98.06 85 VAL A CA 1
ATOM 646 C C . VAL A 1 85 ? -4.037 6.847 7.920 1.00 98.06 85 VAL A C 1
ATOM 648 O O . VAL A 1 85 ? -4.033 7.233 9.089 1.00 98.06 85 VAL A O 1
ATOM 651 N N . ASN A 1 86 ? -3.913 7.686 6.888 1.00 97.56 86 ASN A N 1
ATOM 652 C CA . ASN A 1 86 ? -3.715 9.133 7.026 1.00 97.56 86 ASN A CA 1
ATOM 653 C C . ASN A 1 86 ? -4.862 9.842 7.771 1.00 97.56 86 ASN A C 1
ATOM 655 O O . ASN A 1 86 ? -4.648 10.879 8.395 1.00 97.56 86 ASN A O 1
ATOM 659 N N . GLY A 1 87 ? -6.074 9.281 7.734 1.00 96.88 87 GLY A N 1
ATOM 660 C CA . GLY A 1 87 ? -7.243 9.796 8.453 1.00 96.88 87 GLY A CA 1
ATOM 661 C C . GLY A 1 87 ? -7.517 9.099 9.790 1.00 96.88 87 GLY A C 1
ATOM 662 O O . GLY A 1 87 ? -8.349 9.574 10.563 1.00 96.88 87 GLY A O 1
ATOM 663 N N . ALA A 1 88 ? -6.850 7.976 10.068 1.00 97.50 88 ALA A N 1
ATOM 664 C CA . ALA A 1 88 ? -6.996 7.220 11.307 1.00 97.50 88 ALA A CA 1
ATOM 665 C C . ALA A 1 88 ? -6.141 7.820 12.432 1.00 97.50 88 ALA A C 1
ATOM 667 O O . ALA A 1 88 ? -5.119 8.456 12.176 1.00 97.50 88 ALA A O 1
ATOM 668 N N . ASP A 1 89 ? -6.513 7.574 13.688 1.00 96.81 89 ASP A N 1
ATOM 669 C CA . ASP A 1 89 ? -5.758 8.022 14.864 1.00 96.81 89 ASP A CA 1
ATOM 670 C C . ASP A 1 89 ? -5.783 6.967 15.984 1.00 96.81 89 ASP A C 1
ATOM 672 O O . ASP A 1 89 ? -6.588 6.030 15.953 1.00 96.81 89 ASP A O 1
ATOM 676 N N . GLY A 1 90 ? -4.879 7.104 1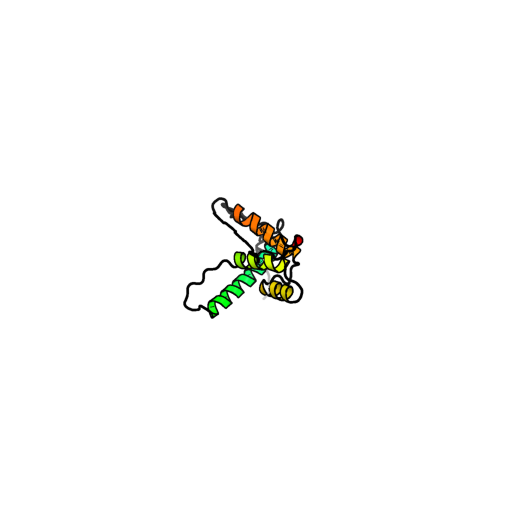6.956 1.00 97.12 90 GLY A N 1
ATOM 677 C CA . GLY A 1 90 ? -4.775 6.237 18.129 1.00 97.12 90 GLY A CA 1
ATOM 678 C C . GLY A 1 90 ? -4.695 4.750 17.776 1.00 97.12 90 GLY A C 1
ATOM 679 O O . GLY A 1 90 ? -3.897 4.337 16.932 1.00 97.12 90 GLY A O 1
ATOM 680 N N . GLN A 1 91 ? -5.541 3.945 18.425 1.00 98.25 91 GLN A N 1
ATOM 681 C CA . GLN A 1 91 ? -5.561 2.491 18.245 1.00 98.25 91 GLN A CA 1
ATOM 682 C C . GLN A 1 91 ? -5.897 2.083 16.807 1.00 98.25 91 GLN A C 1
ATOM 684 O O . GLN A 1 91 ? -5.250 1.197 16.264 1.00 98.25 91 GLN A O 1
ATOM 689 N N . THR A 1 92 ? -6.842 2.773 16.158 1.00 98.31 92 THR A N 1
ATOM 690 C CA . THR A 1 92 ? -7.230 2.469 14.774 1.00 98.31 92 THR A CA 1
ATOM 691 C C . THR A 1 92 ? -6.034 2.581 13.836 1.00 98.31 92 THR A C 1
ATOM 693 O O . THR A 1 92 ? -5.796 1.694 13.022 1.00 98.31 92 THR A O 1
ATOM 696 N N . ARG A 1 93 ? -5.238 3.648 13.977 1.00 98.00 93 ARG A N 1
ATOM 697 C CA . ARG A 1 93 ? -4.020 3.821 13.180 1.00 98.00 93 ARG A CA 1
ATOM 698 C C . ARG A 1 93 ? -3.004 2.719 13.473 1.00 98.00 93 ARG A C 1
ATOM 700 O O . ARG A 1 93 ? -2.431 2.168 12.537 1.00 98.00 93 ARG A O 1
ATOM 707 N N . ALA A 1 94 ? -2.779 2.412 14.750 1.00 97.88 94 ALA A N 1
ATOM 708 C CA . ALA A 1 94 ? -1.820 1.392 15.161 1.00 97.88 94 ALA A CA 1
ATOM 709 C C . ALA A 1 94 ? -2.170 0.010 14.585 1.00 97.88 94 ALA A C 1
ATOM 711 O O . ALA A 1 94 ? -1.300 -0.644 14.014 1.00 97.88 94 ALA A O 1
ATOM 712 N N . ASP A 1 95 ? -3.440 -0.393 14.655 1.00 98.50 95 ASP A N 1
ATOM 713 C CA . ASP A 1 95 ? -3.906 -1.685 14.142 1.00 98.50 95 ASP A CA 1
ATOM 714 C C . ASP A 1 95 ? -3.800 -1.766 12.616 1.00 98.50 95 ASP A C 1
ATOM 716 O O . ASP A 1 95 ? -3.390 -2.793 12.071 1.00 98.50 95 ASP A O 1
ATOM 720 N N . MET A 1 96 ? -4.117 -0.676 11.912 1.00 98.62 96 MET A N 1
ATOM 721 C CA . MET A 1 96 ? -3.968 -0.617 10.457 1.00 98.62 96 MET A CA 1
ATOM 722 C C . MET A 1 96 ? -2.500 -0.702 10.032 1.00 98.62 96 MET A C 1
ATOM 724 O O . MET A 1 96 ? -2.168 -1.498 9.157 1.00 98.62 96 MET A O 1
ATOM 728 N N . MET A 1 97 ? -1.615 0.070 10.671 1.00 98.12 97 MET A N 1
ATOM 729 C CA . MET A 1 97 ? -0.171 0.025 10.408 1.00 98.12 97 MET A CA 1
ATOM 730 C C . MET A 1 97 ? 0.406 -1.364 10.699 1.00 98.12 97 MET A C 1
ATOM 732 O O . MET A 1 97 ? 1.215 -1.857 9.918 1.00 98.12 97 MET A O 1
ATOM 736 N N . ALA A 1 98 ? -0.035 -2.011 11.783 1.00 98.38 98 ALA A N 1
ATOM 737 C CA . ALA A 1 98 ? 0.364 -3.372 12.126 1.00 98.38 98 ALA A CA 1
ATOM 738 C C . ALA A 1 98 ? -0.108 -4.394 11.085 1.00 98.38 98 ALA A C 1
ATOM 740 O O . ALA A 1 98 ? 0.673 -5.226 10.639 1.00 98.38 98 ALA A O 1
ATOM 741 N N . THR A 1 99 ? -1.370 -4.299 10.661 1.00 98.25 99 THR A N 1
ATOM 742 C CA . THR A 1 99 ? -1.954 -5.191 9.647 1.00 98.25 99 THR A CA 1
ATOM 743 C C . THR A 1 99 ? -1.233 -5.070 8.308 1.00 98.25 99 THR A C 1
ATOM 745 O O . THR A 1 99 ? -1.011 -6.070 7.636 1.00 98.25 99 THR A O 1
ATOM 748 N N . LEU A 1 100 ? -0.847 -3.851 7.927 1.00 98.44 100 LEU A N 1
ATOM 749 C CA . LEU A 1 100 ? -0.098 -3.572 6.702 1.00 98.44 100 LEU A CA 1
ATOM 750 C C . LEU A 1 100 ? 1.399 -3.908 6.809 1.00 98.44 100 LEU A C 1
ATOM 752 O O . LEU A 1 100 ? 2.126 -3.708 5.840 1.00 98.44 100 LEU A O 1
ATOM 756 N N . GLU A 1 101 ? 1.866 -4.399 7.963 1.00 98.31 101 GLU A N 1
ATOM 757 C CA . GLU A 1 101 ? 3.282 -4.662 8.257 1.00 98.31 101 GLU A CA 1
ATOM 758 C C . GLU A 1 101 ? 4.170 -3.406 8.141 1.00 98.31 101 GLU A C 1
ATOM 760 O O . GLU A 1 101 ? 5.358 -3.485 7.827 1.00 98.31 101 GLU A O 1
ATOM 765 N N . GLN A 1 102 ? 3.596 -2.224 8.383 1.00 97.50 102 GLN A N 1
ATOM 766 C CA . GLN A 1 102 ? 4.233 -0.904 8.247 1.00 97.50 102 GLN A CA 1
ATOM 767 C C . GLN A 1 102 ? 4.617 -0.282 9.595 1.00 97.50 102 GLN A C 1
ATOM 769 O O . GLN A 1 102 ? 5.102 0.838 9.656 1.00 97.50 102 GLN A O 1
ATOM 774 N N . ASN A 1 103 ? 4.444 -1.000 10.698 1.00 93.69 103 ASN A N 1
ATOM 775 C CA . ASN A 1 103 ? 4.745 -0.574 12.068 1.00 93.69 103 ASN A CA 1
ATOM 776 C C . ASN A 1 103 ? 6.233 -0.241 12.335 1.00 93.69 103 ASN A C 1
ATOM 778 O O . ASN A 1 103 ? 6.541 0.320 13.384 1.00 93.69 103 ASN A O 1
ATOM 782 N N . GLY A 1 104 ? 7.143 -0.556 11.406 1.00 93.69 104 GLY A N 1
ATOM 783 C CA . GLY A 1 104 ? 8.535 -0.086 11.416 1.00 93.69 104 GLY A CA 1
ATOM 784 C C . GLY A 1 104 ? 8.769 1.255 10.704 1.00 93.69 104 GLY A C 1
ATOM 785 O O . GLY A 1 104 ? 9.882 1.769 10.757 1.00 93.69 104 GLY A O 1
ATOM 786 N N . LEU A 1 105 ? 7.746 1.812 10.051 1.00 96.38 105 LEU A N 1
ATOM 787 C CA . LEU A 1 105 ? 7.798 3.045 9.267 1.00 96.38 105 LEU A CA 1
ATOM 788 C C . LEU A 1 105 ? 7.003 4.153 9.962 1.00 96.38 105 LEU A C 1
ATOM 790 O O . LEU A 1 105 ? 5.987 3.901 10.617 1.00 96.38 105 LEU A O 1
ATOM 794 N N . THR A 1 106 ? 7.419 5.403 9.770 1.00 97.06 106 THR A N 1
ATOM 795 C CA . THR A 1 106 ? 6.524 6.538 10.024 1.00 97.06 106 THR A CA 1
ATOM 796 C C . THR A 1 106 ? 5.480 6.651 8.911 1.00 97.06 106 THR A C 1
ATOM 798 O O . THR A 1 106 ? 5.641 6.096 7.821 1.00 97.06 106 THR A O 1
ATOM 801 N N . ILE A 1 107 ? 4.400 7.396 9.163 1.00 95.94 107 ILE A N 1
ATOM 802 C CA . ILE A 1 107 ? 3.367 7.649 8.144 1.00 95.94 107 ILE A CA 1
ATOM 803 C C . ILE A 1 107 ? 3.979 8.368 6.942 1.00 95.94 107 ILE A C 1
ATOM 805 O O . ILE A 1 107 ? 3.662 8.055 5.801 1.00 95.94 107 ILE A O 1
ATOM 809 N N . GLU A 1 108 ? 4.893 9.302 7.190 1.00 97.38 108 GLU A N 1
ATOM 810 C CA . GLU A 1 108 ? 5.585 10.062 6.154 1.00 97.38 108 GLU A CA 1
ATOM 811 C C . GLU A 1 108 ? 6.441 9.147 5.274 1.00 97.38 108 GLU A C 1
ATOM 813 O O . GLU A 1 108 ? 6.395 9.273 4.054 1.00 97.38 108 GLU A O 1
ATOM 818 N N . GLN A 1 109 ? 7.160 8.189 5.871 1.00 97.94 109 GLN A N 1
ATOM 819 C CA . GLN A 1 109 ? 7.939 7.195 5.127 1.00 97.94 109 GLN A CA 1
ATOM 820 C C . GLN A 1 109 ? 7.040 6.271 4.301 1.00 97.94 109 GLN A C 1
ATOM 822 O O . GLN A 1 109 ? 7.308 6.050 3.122 1.00 97.94 109 GLN A O 1
ATOM 827 N N . ALA A 1 110 ? 5.944 5.772 4.884 1.00 97.81 110 ALA A N 1
ATOM 828 C CA . ALA A 1 110 ? 4.988 4.933 4.165 1.00 97.81 110 ALA A CA 1
ATOM 829 C C . ALA A 1 110 ? 4.354 5.691 2.983 1.00 97.81 110 ALA A C 1
ATOM 831 O O . ALA A 1 110 ? 4.317 5.179 1.863 1.00 97.81 110 ALA A O 1
ATOM 832 N N . ASN A 1 111 ? 3.923 6.936 3.199 1.00 98.06 111 ASN A N 1
ATOM 833 C CA . ASN A 1 111 ? 3.369 7.794 2.153 1.00 98.06 111 ASN A CA 1
ATOM 834 C C . ASN A 1 111 ? 4.391 8.080 1.044 1.00 98.06 111 ASN A C 1
ATOM 836 O O . ASN A 1 111 ? 4.043 7.987 -0.133 1.00 98.06 111 ASN A O 1
ATOM 840 N N . ALA A 1 112 ? 5.640 8.395 1.402 1.00 98.25 112 ALA A N 1
ATOM 841 C CA . ALA A 1 112 ? 6.715 8.627 0.441 1.00 98.25 112 ALA A CA 1
ATOM 842 C C . ALA A 1 112 ? 6.992 7.373 -0.403 1.00 98.25 112 ALA A C 1
ATOM 844 O O . ALA A 1 112 ? 7.059 7.462 -1.629 1.00 98.25 112 ALA A O 1
ATOM 845 N N . GLY A 1 113 ? 7.053 6.197 0.227 1.00 98.06 113 GLY A N 1
ATOM 846 C CA . GLY A 1 113 ? 7.214 4.925 -0.473 1.00 98.06 113 GLY A CA 1
ATOM 847 C C . GLY A 1 113 ? 6.061 4.640 -1.439 1.00 98.06 113 GLY A C 1
ATOM 848 O O . GLY A 1 113 ? 6.299 4.285 -2.594 1.00 98.06 113 GLY A O 1
ATOM 849 N N . PHE A 1 114 ? 4.805 4.849 -1.022 1.00 98.06 114 PHE A N 1
ATOM 850 C CA . PHE A 1 114 ? 3.657 4.666 -1.917 1.00 98.06 114 PHE A CA 1
ATOM 851 C C . PHE A 1 114 ? 3.689 5.671 -3.066 1.00 98.06 114 PHE A C 1
ATOM 853 O O . PHE A 1 114 ? 3.459 5.281 -4.205 1.00 98.06 114 PHE A O 1
ATOM 860 N N . GLN A 1 115 ? 4.018 6.938 -2.809 1.00 97.12 115 GLN A N 1
ATOM 861 C CA . GLN A 1 115 ? 4.144 7.955 -3.854 1.00 97.12 115 GLN A CA 1
ATOM 862 C C . GLN A 1 115 ? 5.210 7.575 -4.893 1.00 97.12 115 GLN A C 1
ATOM 864 O O . GLN A 1 115 ? 4.950 7.665 -6.097 1.00 97.12 115 GLN A O 1
ATOM 869 N N . GLN A 1 116 ? 6.383 7.122 -4.439 1.00 97.06 116 GLN A N 1
ATOM 870 C CA . GLN A 1 116 ? 7.459 6.638 -5.306 1.00 97.06 116 GLN A CA 1
ATOM 871 C C . GLN A 1 116 ? 6.974 5.446 -6.145 1.00 97.06 116 GLN A C 1
ATOM 873 O O . GLN A 1 116 ? 7.043 5.497 -7.370 1.00 97.06 116 GLN A O 1
ATOM 878 N N . LEU A 1 117 ? 6.392 4.413 -5.526 1.00 97.06 117 LEU A N 1
ATOM 879 C CA . LEU A 1 117 ? 5.905 3.227 -6.244 1.00 97.06 117 LEU A CA 1
ATOM 880 C C . LEU A 1 117 ? 4.780 3.547 -7.240 1.00 97.06 117 LEU A C 1
ATOM 882 O O . LEU A 1 117 ? 4.801 3.054 -8.367 1.00 97.06 117 LEU A O 1
ATOM 886 N N . LEU A 1 118 ? 3.819 4.395 -6.860 1.00 96.62 118 LEU A N 1
ATOM 887 C CA . LEU A 1 118 ? 2.715 4.821 -7.729 1.00 96.62 118 LEU A CA 1
ATOM 888 C C . LEU A 1 118 ? 3.199 5.618 -8.947 1.00 96.62 118 LEU A C 1
ATOM 890 O O . LEU A 1 118 ? 2.523 5.622 -9.974 1.00 96.62 118 LEU A O 1
ATOM 894 N N . THR A 1 119 ? 4.359 6.267 -8.841 1.00 95.25 119 THR A N 1
ATOM 895 C CA . THR A 1 119 ? 4.977 7.030 -9.932 1.00 95.25 119 THR A CA 1
ATOM 896 C C . THR A 1 119 ? 5.865 6.144 -10.803 1.00 95.25 119 THR A C 1
ATOM 898 O O . THR A 1 119 ? 5.779 6.192 -12.029 1.00 95.25 119 THR A O 1
ATOM 901 N N . LEU A 1 120 ? 6.716 5.332 -10.174 1.00 95.31 120 LEU A N 1
ATOM 902 C CA . LEU A 1 120 ? 7.737 4.544 -10.856 1.00 95.31 120 LEU A CA 1
ATOM 903 C C . LEU A 1 120 ? 7.137 3.349 -11.589 1.00 95.31 120 LEU A C 1
ATOM 905 O O . LEU A 1 120 ? 7.449 3.150 -12.756 1.00 95.31 120 LEU A O 1
ATOM 909 N N . LEU A 1 121 ? 6.258 2.571 -10.946 1.00 95.38 121 LEU A N 1
ATOM 910 C CA . LEU A 1 121 ? 5.778 1.306 -11.515 1.00 95.38 121 LEU A CA 1
ATOM 911 C C . LEU A 1 121 ? 5.080 1.476 -12.878 1.00 95.38 121 LEU A C 1
ATOM 913 O O . LEU A 1 121 ? 5.390 0.697 -13.779 1.00 95.38 121 LEU A O 1
ATOM 917 N N . PRO A 1 122 ? 4.191 2.470 -13.094 1.00 95.62 122 PRO A N 1
ATOM 918 C CA . PRO A 1 122 ? 3.567 2.669 -14.405 1.00 95.62 122 PRO A CA 1
ATOM 919 C C . PRO A 1 122 ? 4.536 3.097 -15.513 1.00 95.62 122 PRO A C 1
ATOM 921 O O . PRO A 1 122 ? 4.231 2.907 -16.686 1.00 95.62 122 PRO A O 1
ATOM 924 N N . ALA A 1 123 ? 5.673 3.698 -15.154 1.00 93.88 123 ALA A N 1
ATOM 925 C CA . ALA A 1 123 ? 6.671 4.214 -16.091 1.00 93.88 123 ALA A CA 1
ATOM 926 C C . ALA A 1 123 ? 7.899 3.299 -16.240 1.00 93.88 123 ALA A C 1
ATOM 928 O O . ALA A 1 123 ? 8.759 3.570 -17.077 1.00 93.88 123 ALA A O 1
ATOM 929 N N . LEU A 1 124 ? 7.991 2.245 -15.423 1.00 94.00 124 LEU A N 1
ATOM 930 C CA . LEU A 1 124 ? 9.192 1.433 -15.253 1.00 94.00 124 LEU A CA 1
ATOM 931 C C . LEU A 1 124 ? 9.577 0.697 -16.541 1.00 94.00 124 LEU A C 1
ATOM 933 O O . LEU A 1 124 ? 10.738 0.717 -16.936 1.00 94.00 124 LEU A O 1
ATOM 937 N N . ASP A 1 125 ? 8.601 0.080 -17.205 1.00 94.31 125 ASP A N 1
ATOM 938 C CA . ASP A 1 125 ? 8.801 -0.640 -18.461 1.00 94.31 125 ASP A CA 1
ATOM 939 C C . ASP A 1 125 ? 7.845 -0.110 -19.543 1.00 94.31 125 ASP A C 1
ATOM 941 O O . ASP A 1 125 ? 6.637 -0.340 -19.453 1.00 94.31 125 ASP A O 1
ATOM 945 N N . PRO A 1 126 ? 8.351 0.555 -20.600 1.00 90.81 126 PRO A N 1
ATOM 946 C CA . PRO A 1 126 ? 7.529 1.039 -21.710 1.00 90.81 126 PRO A CA 1
ATOM 947 C C . PRO A 1 126 ? 6.763 -0.058 -22.465 1.00 90.81 126 PRO A C 1
ATOM 949 O O . PRO A 1 126 ? 5.811 0.251 -23.184 1.00 90.81 126 PRO A O 1
ATOM 952 N N . ALA A 1 127 ? 7.175 -1.325 -22.348 1.00 94.88 127 ALA A N 1
ATOM 953 C CA . ALA A 1 127 ? 6.475 -2.459 -22.945 1.00 94.88 127 ALA A CA 1
ATOM 954 C C . ALA A 1 127 ? 5.280 -2.941 -22.101 1.00 94.88 127 ALA A C 1
ATOM 956 O O . ALA A 1 127 ? 4.480 -3.748 -22.582 1.00 94.88 127 ALA A O 1
ATOM 957 N N . VAL A 1 128 ? 5.141 -2.461 -20.861 1.00 94.38 128 VAL A N 1
ATOM 958 C CA . VAL A 1 128 ? 4.097 -2.875 -19.921 1.00 94.38 128 VAL A CA 1
ATOM 959 C C . VAL A 1 128 ? 3.077 -1.757 -19.742 1.00 94.38 128 VAL A C 1
ATOM 961 O O . VAL A 1 128 ? 3.398 -0.635 -19.367 1.00 94.38 128 VAL A O 1
ATOM 964 N N . GLN A 1 129 ? 1.801 -2.084 -19.942 1.00 96.31 129 GLN A N 1
ATOM 965 C CA . GLN A 1 129 ? 0.709 -1.197 -19.561 1.00 96.31 129 GLN A CA 1
ATOM 966 C C . GLN A 1 129 ? 0.277 -1.505 -18.125 1.00 96.31 129 GLN A C 1
ATOM 968 O O . GLN A 1 129 ? -0.406 -2.499 -17.877 1.00 96.31 129 GLN A O 1
ATOM 973 N N . LEU A 1 130 ? 0.632 -0.626 -17.188 1.00 96.19 130 LEU A N 1
ATOM 974 C CA . LEU A 1 130 ? 0.186 -0.692 -15.797 1.00 96.19 130 LEU A CA 1
ATOM 975 C C . LEU A 1 130 ? -0.605 0.569 -15.434 1.00 96.19 130 LEU A C 1
ATOM 977 O O . LEU A 1 130 ? -0.163 1.688 -15.676 1.00 96.19 130 LEU A O 1
ATOM 981 N N . GLN A 1 131 ? -1.785 0.384 -14.842 1.00 95.00 131 GLN A N 1
ATOM 982 C CA . GLN A 1 131 ? -2.644 1.473 -14.378 1.00 95.00 131 GLN A CA 1
ATOM 983 C C . GLN A 1 131 ? -3.005 1.260 -12.912 1.00 95.00 131 GLN A C 1
ATOM 985 O O . GLN A 1 131 ? -3.427 0.175 -12.517 1.00 95.00 131 GLN A O 1
ATOM 990 N N . LEU A 1 132 ? -2.846 2.314 -12.115 1.00 93.81 132 LEU A N 1
ATOM 991 C CA . LEU A 1 132 ? -3.113 2.321 -10.682 1.00 93.81 132 LEU A CA 1
ATOM 992 C C . LEU A 1 132 ? -4.163 3.402 -10.422 1.00 93.81 132 LEU A C 1
ATOM 994 O O . LEU A 1 132 ? -3.915 4.580 -10.665 1.00 93.81 132 LEU A O 1
ATOM 998 N N . ALA A 1 133 ? -5.353 2.998 -9.983 1.00 93.75 133 ALA A N 1
ATOM 999 C CA . ALA A 1 133 ? -6.486 3.895 -9.782 1.00 93.75 133 ALA A CA 1
ATOM 1000 C C . ALA A 1 133 ? -7.045 3.727 -8.370 1.00 93.75 133 ALA A C 1
ATOM 1002 O O . ALA A 1 133 ? -7.361 2.617 -7.949 1.00 93.75 133 ALA A O 1
ATOM 1003 N N . ASN A 1 134 ? -7.179 4.844 -7.658 1.00 95.31 134 ASN A N 1
ATOM 1004 C CA . ASN A 1 134 ? -7.632 4.893 -6.275 1.00 95.31 134 ASN A CA 1
ATOM 1005 C C . ASN A 1 134 ? -8.649 6.026 -6.101 1.00 95.31 134 ASN A C 1
ATOM 1007 O O . ASN A 1 134 ? -8.503 7.094 -6.692 1.00 95.31 134 ASN A O 1
ATOM 1011 N N . SER A 1 135 ? -9.677 5.803 -5.283 1.00 96.56 135 SER A N 1
ATOM 1012 C CA . SER A 1 135 ? -10.671 6.829 -4.950 1.00 96.56 135 SER A CA 1
ATOM 1013 C C . SER A 1 135 ? -11.270 6.572 -3.572 1.00 96.56 135 SER A C 1
ATOM 1015 O O . SER A 1 135 ? -11.549 5.420 -3.240 1.00 96.56 135 SER A O 1
ATOM 1017 N N . ILE A 1 136 ? -11.522 7.636 -2.807 1.00 96.69 136 ILE A N 1
ATOM 1018 C CA . ILE A 1 136 ? -12.267 7.587 -1.544 1.00 96.69 136 ILE A CA 1
ATOM 1019 C C . ILE A 1 136 ? -13.575 8.352 -1.727 1.00 96.69 136 ILE A C 1
ATOM 1021 O O . ILE A 1 136 ? -13.581 9.504 -2.155 1.00 96.69 136 ILE A O 1
ATOM 1025 N N . TRP A 1 137 ? -14.685 7.711 -1.370 1.00 97.06 137 TRP A N 1
ATOM 1026 C CA . TRP A 1 137 ? -16.020 8.295 -1.434 1.00 97.06 137 TRP A CA 1
ATOM 1027 C C . TRP A 1 137 ? -16.535 8.488 -0.014 1.00 97.06 137 TRP A C 1
ATOM 1029 O O . TRP A 1 137 ? -16.597 7.539 0.765 1.00 97.06 137 TRP A O 1
ATOM 1039 N N . TYR A 1 138 ? -16.902 9.720 0.328 1.00 96.56 138 TYR A N 1
ATOM 1040 C CA . TYR A 1 138 ? -17.410 10.072 1.650 1.00 96.56 138 TYR A CA 1
ATOM 1041 C C . TYR A 1 138 ? -18.841 10.605 1.566 1.00 96.56 138 TYR A C 1
ATOM 1043 O O . TYR A 1 138 ? -19.324 11.032 0.516 1.00 96.56 138 TYR A O 1
ATOM 1051 N N . ARG A 1 139 ? -19.546 10.563 2.699 1.00 97.75 139 ARG A N 1
ATOM 1052 C CA . ARG A 1 139 ? -20.940 11.009 2.796 1.00 97.75 139 ARG A CA 1
ATOM 1053 C C . ARG A 1 139 ? -21.062 12.487 2.417 1.00 97.75 139 ARG A C 1
ATOM 1055 O O . ARG A 1 139 ? -20.396 13.331 3.012 1.00 97.75 139 ARG A O 1
ATOM 1062 N N . GLN A 1 140 ? -21.975 12.813 1.504 1.00 97.00 140 GLN A N 1
ATOM 1063 C CA . GLN A 1 140 ? -22.254 14.199 1.128 1.00 97.00 140 GLN A CA 1
ATOM 1064 C C . GLN A 1 140 ? -22.589 15.054 2.364 1.00 97.00 140 GLN A C 1
ATOM 1066 O O . GLN A 1 140 ? -23.372 14.650 3.224 1.00 97.00 140 GLN A O 1
ATOM 1071 N N . GLY A 1 141 ? -21.971 16.233 2.455 1.00 97.00 141 GLY A N 1
ATOM 1072 C CA . GLY A 1 141 ? -22.115 17.141 3.596 1.00 97.00 141 GLY A CA 1
ATOM 1073 C C . GLY A 1 141 ? -21.249 16.791 4.811 1.00 97.00 141 GLY A C 1
ATOM 1074 O O . GLY A 1 141 ? -21.281 17.524 5.796 1.00 97.00 141 GLY A O 1
ATOM 1075 N N . PHE A 1 142 ? -20.464 15.708 4.772 1.00 97.38 142 PHE A N 1
ATOM 1076 C CA . PHE A 1 142 ? -19.444 15.454 5.787 1.00 97.38 142 PHE A CA 1
ATOM 1077 C C . PHE A 1 142 ? -18.218 16.356 5.543 1.00 97.38 142 PHE A C 1
ATOM 1079 O O . PHE A 1 142 ? -17.653 16.308 4.449 1.00 97.38 142 PHE A O 1
ATOM 1086 N N . PRO A 1 143 ? -17.797 17.173 6.526 1.00 96.75 143 PRO A N 1
ATOM 1087 C CA . PRO A 1 143 ? -16.655 18.065 6.366 1.00 96.75 143 PRO A CA 1
ATOM 1088 C C . PRO A 1 143 ? -15.343 17.287 6.532 1.00 96.75 143 PRO A C 1
ATOM 1090 O O . PRO A 1 143 ? -14.844 17.118 7.645 1.00 96.75 143 PRO A O 1
ATOM 1093 N N . VAL A 1 144 ? -14.785 16.798 5.424 1.00 97.06 144 VAL A N 1
ATOM 1094 C CA . VAL A 1 144 ? -13.452 16.178 5.417 1.00 97.06 144 VAL A CA 1
ATOM 1095 C C . VAL A 1 144 ? -12.394 17.254 5.663 1.00 97.06 144 VAL A C 1
ATOM 1097 O O . VAL A 1 144 ? -12.490 18.364 5.139 1.00 97.06 144 VAL A O 1
ATOM 1100 N N . ARG A 1 145 ? -11.389 16.936 6.483 1.00 97.00 145 ARG A N 1
ATOM 1101 C CA . ARG A 1 145 ? -10.263 17.837 6.751 1.00 97.00 145 ARG A CA 1
ATOM 1102 C C . ARG A 1 145 ? -9.445 18.048 5.482 1.00 97.00 145 ARG A C 1
ATOM 1104 O O . ARG A 1 145 ? -9.111 17.076 4.813 1.00 97.00 145 ARG A O 1
ATOM 1111 N N . GLN A 1 146 ? -9.073 19.295 5.196 1.00 96.50 146 GLN A N 1
ATOM 1112 C CA . GLN A 1 146 ? -8.284 19.617 4.006 1.00 96.50 146 GLN A CA 1
ATOM 1113 C C . GLN A 1 146 ? -6.893 18.981 4.042 1.00 96.50 146 GLN A C 1
ATOM 1115 O O . GLN A 1 146 ? -6.353 18.690 2.990 1.00 96.50 146 GLN A O 1
ATOM 1120 N N . GLU A 1 147 ? -6.332 18.724 5.228 1.00 95.44 147 GLU A N 1
ATOM 1121 C CA . GLU A 1 147 ? -5.041 18.034 5.341 1.00 95.44 147 GLU A CA 1
ATOM 1122 C C . GLU A 1 147 ? -5.092 16.571 4.864 1.00 95.44 147 GLU A C 1
ATOM 1124 O O . GLU A 1 147 ? -4.052 15.990 4.578 1.00 95.44 147 GLU A O 1
ATOM 1129 N N . PHE A 1 148 ? -6.286 15.968 4.805 1.00 95.81 148 PHE A N 1
ATOM 1130 C CA . PHE A 1 148 ? -6.488 14.601 4.322 1.00 95.81 148 PHE A CA 1
ATOM 1131 C C . PHE A 1 148 ? -6.758 14.530 2.807 1.00 95.81 148 PHE A C 1
ATOM 1133 O O . PHE A 1 148 ? -6.573 13.469 2.215 1.00 95.81 148 PHE A O 1
ATOM 1140 N N . LEU A 1 149 ? -7.238 15.622 2.197 1.00 92.44 149 LEU A N 1
ATOM 1141 C CA . LEU A 1 149 ? -7.590 15.711 0.772 1.00 92.44 149 LEU A CA 1
ATOM 1142 C C . LEU A 1 149 ? -6.401 16.182 -0.066 1.00 92.44 149 LEU A C 1
ATOM 1144 O O . LEU A 1 149 ? -6.170 15.554 -1.121 1.00 92.44 149 LEU A O 1
#

Foldseek 3Di:
DDDDDDDDDDDDPPPPPPDPPPPPPDPPVDPQQDDDCVVQVLLVVLVVLLVVLVVVVVVVVCVVCVPDDDDDDSLLVLLQLLLVLQVDDDPRNVVSCVSSSNNVDDNVSNVSNNVCCQPCVCVRDPVDHDDHDYDDDDDPPDDDDPVSD

Secondary structure (DSSP, 8-state):
----------------------------SS------TTT-HHHHHHHHHHHHHHHHHHHHHHHH-TTS-----HHHHHHHHHHHHTT--HHHHHHHHHHTT-TTS-HHHHHHHHHHHHHHHHHH-TT------------TT----TTT-

Sequence (149 aa):
MKKPILFFLLAAPLLFVASCDSNSANDNPNPHPTIDCTENPEACDLTLSNNTFGFKLFQELQKEEADMNIFISPMSVATALSMTVNGADGQTRADMMATLEQNGLTIEQANAGFQQLLTLLPALDPAVQLQLANSIWYRQGFPVRQEFL

Radius of gyration: 27.59 Å; chains: 1; bounding box: 97×70×41 Å